Protein AF-A0A383E1C4-F1 (afdb_monomer_lite)

Organism: NCBI:txid408172

pLDDT: mean 81.55, std 11.82, range [49.97, 96.06]

Sequence (77 aa):
MVLLFLFVGFLQSWSISFSILNMCIISAIMSMGINMQWGYAGIFNVGIMGFTALGGLAAVLVSHAPIAEAWSAGGLG

Foldseek 3Di:
DVVVLVVCCVPPRNVVSVVVVVVVVVVVVVVVVVVVCVVPVPPPVPPVVVVVVVVVVVCVVVPDDDDVVVDVVVDDD

Radius of gyration: 28.22 Å; chains: 1; bounding box: 55×26×67 Å

Structure (mmCIF, N/CA/C/O backbone):
data_AF-A0A383E1C4-F1
#
_entry.id   AF-A0A383E1C4-F1
#
loop_
_atom_site.group_PDB
_atom_site.id
_atom_site.type_symbol
_atom_site.label_atom_id
_atom_site.label_alt_id
_atom_site.label_comp_id
_atom_site.label_asym_id
_atom_site.label_entity_id
_atom_site.label_seq_id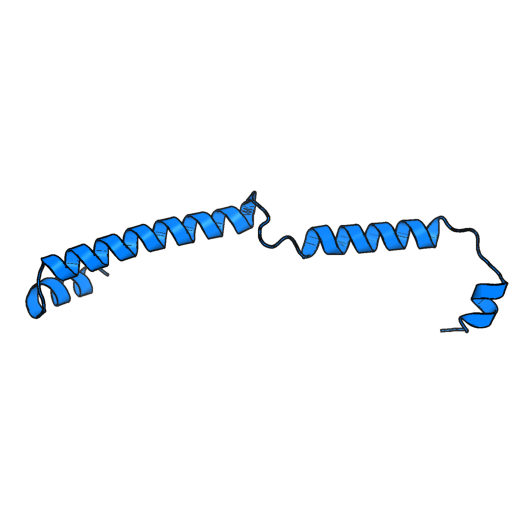
_atom_site.pdbx_PDB_ins_code
_atom_site.Cartn_x
_atom_site.Cartn_y
_atom_site.Cartn_z
_atom_site.occupancy
_atom_site.B_iso_or_equiv
_atom_site.auth_seq_id
_atom_site.auth_comp_id
_atom_site.auth_asym_id
_atom_site.auth_atom_id
_atom_site.pdbx_PDB_model_num
ATOM 1 N N . MET A 1 1 ? -19.370 -0.868 8.587 1.00 79.12 1 MET A N 1
ATOM 2 C CA . MET A 1 1 ? -18.464 -0.388 9.657 1.00 79.12 1 MET A CA 1
ATOM 3 C C . MET A 1 1 ? -19.185 0.042 10.933 1.00 79.12 1 MET A C 1
ATOM 5 O O . MET A 1 1 ? -18.828 -0.470 11.979 1.00 79.12 1 MET A O 1
ATOM 9 N N . VAL A 1 2 ? -20.191 0.929 10.888 1.00 86.69 2 VAL A N 1
ATOM 10 C CA . VAL A 1 2 ? -20.821 1.498 12.108 1.00 86.69 2 VAL A CA 1
ATOM 11 C C . VAL A 1 2 ? -21.385 0.436 13.067 1.00 86.69 2 VAL A C 1
ATOM 13 O O . VAL A 1 2 ? -21.115 0.493 14.260 1.00 86.69 2 VAL A O 1
ATOM 16 N N . LEU A 1 3 ? -22.078 -0.587 12.551 1.00 91.12 3 LEU A N 1
ATOM 17 C CA . LEU A 1 3 ? -22.593 -1.700 13.366 1.00 91.12 3 LEU A CA 1
ATOM 18 C C . LEU A 1 3 ? -21.487 -2.475 14.104 1.00 91.12 3 LEU A C 1
ATOM 20 O O . LEU A 1 3 ? -21.691 -2.889 15.239 1.00 91.12 3 LEU A O 1
ATOM 24 N N . LEU A 1 4 ? -20.306 -2.628 13.494 1.00 88.62 4 LEU A N 1
ATOM 25 C CA . LEU A 1 4 ? -19.168 -3.322 14.109 1.00 88.62 4 LEU A CA 1
ATOM 26 C C . LEU A 1 4 ? -18.575 -2.504 15.263 1.00 88.62 4 LEU A C 1
ATOM 28 O O . LEU A 1 4 ? -18.246 -3.066 16.302 1.00 88.62 4 LEU A O 1
ATOM 32 N N . PHE A 1 5 ? -18.503 -1.177 15.121 1.00 89.81 5 PHE A N 1
ATOM 33 C CA . PHE A 1 5 ? -18.051 -0.291 16.199 1.00 89.81 5 PHE A CA 1
ATOM 34 C C . PHE A 1 5 ? -19.017 -0.269 17.385 1.00 89.81 5 PHE A C 1
ATOM 36 O O . PHE A 1 5 ? -18.565 -0.250 18.530 1.00 89.81 5 PHE A O 1
ATOM 43 N N . LEU A 1 6 ? -20.328 -0.317 17.126 1.00 89.06 6 LEU A N 1
ATOM 44 C CA . LEU A 1 6 ? -21.332 -0.456 18.183 1.00 89.06 6 LEU A CA 1
ATOM 45 C C . LEU A 1 6 ? -21.175 -1.798 18.905 1.00 89.06 6 LEU A C 1
ATOM 47 O O . LEU A 1 6 ? -21.142 -1.829 20.130 1.00 89.06 6 LEU A O 1
ATOM 51 N N . PHE A 1 7 ? -20.989 -2.892 18.165 1.00 92.31 7 PHE A N 1
ATOM 52 C CA . PHE A 1 7 ? -20.792 -4.220 18.745 1.00 92.31 7 PHE A CA 1
ATOM 53 C C . PHE A 1 7 ? -19.537 -4.292 19.634 1.00 92.31 7 PHE A C 1
ATOM 55 O O . PHE A 1 7 ? -19.608 -4.775 20.761 1.00 92.31 7 PHE A O 1
ATOM 62 N N . VAL A 1 8 ? -18.408 -3.732 19.182 1.00 89.62 8 VAL A N 1
ATOM 63 C CA . VAL A 1 8 ? -17.170 -3.624 19.983 1.00 89.62 8 VAL A CA 1
ATOM 64 C C . VAL A 1 8 ? -17.347 -2.683 21.181 1.00 89.62 8 VAL A C 1
ATOM 66 O O . VAL A 1 8 ? -16.830 -2.963 22.263 1.00 89.62 8 VAL A O 1
ATOM 69 N N . GLY A 1 9 ? -18.105 -1.595 21.023 1.00 86.88 9 GLY A N 1
ATOM 70 C CA . GLY A 1 9 ? -18.420 -0.662 22.107 1.00 86.88 9 GLY A CA 1
ATOM 71 C C . GLY A 1 9 ? -19.234 -1.308 23.231 1.00 86.88 9 GLY A C 1
ATOM 72 O O . GLY A 1 9 ? -18.934 -1.077 24.401 1.00 86.88 9 GLY A O 1
ATOM 73 N N . PHE A 1 10 ? -20.209 -2.155 22.881 1.00 88.81 10 PHE A N 1
ATOM 74 C CA . PHE A 1 10 ? -21.048 -2.872 23.846 1.00 88.81 10 PHE A CA 1
ATOM 75 C C . PHE A 1 10 ? -20.373 -4.105 24.463 1.00 88.81 10 PHE A C 1
ATOM 77 O O . PHE A 1 10 ? -20.590 -4.366 25.642 1.00 88.81 10 PHE A O 1
ATOM 84 N N . LEU A 1 11 ? -19.578 -4.868 23.702 1.00 90.25 11 LEU A N 1
ATOM 85 C CA . LEU A 1 11 ? -18.978 -6.122 24.188 1.00 90.25 11 LEU A CA 1
ATOM 86 C C . LEU A 1 11 ? -17.591 -5.966 24.810 1.00 90.25 11 LEU A C 1
ATOM 88 O O . LEU A 1 11 ? -17.253 -6.716 25.721 1.00 90.25 11 LEU A O 1
ATOM 92 N N . GLN A 1 12 ? -16.767 -5.051 24.298 1.00 87.81 12 GLN A N 1
ATOM 93 C CA . GLN A 1 12 ? -15.409 -4.842 24.800 1.00 87.81 12 GLN A CA 1
ATOM 94 C C . GLN A 1 12 ? -15.317 -3.566 25.627 1.00 87.81 12 GLN A C 1
ATOM 96 O O . GLN A 1 12 ? -15.107 -3.625 26.834 1.00 87.81 12 GLN A O 1
ATOM 101 N N . SER A 1 13 ? -15.401 -2.410 24.974 1.00 90.94 13 SER A N 1
ATOM 102 C CA . SER A 1 13 ? -15.331 -1.094 25.607 1.00 90.94 13 SER A CA 1
ATOM 103 C C . SER A 1 13 ? -15.407 -0.017 24.534 1.00 90.94 13 SER A C 1
ATOM 105 O O . SER A 1 13 ? -14.833 -0.147 23.447 1.00 90.94 13 SER A O 1
ATOM 107 N N . TRP A 1 14 ? -16.014 1.113 24.881 1.00 89.81 14 TRP A N 1
ATOM 108 C CA . TRP A 1 14 ? -16.002 2.318 24.056 1.00 89.81 14 TRP A CA 1
ATOM 109 C C . TRP A 1 14 ? -14.585 2.838 23.775 1.00 89.81 14 TRP A C 1
ATOM 111 O O . TRP A 1 14 ? -14.329 3.316 22.673 1.00 89.81 14 TRP A O 1
ATOM 121 N N . SER A 1 15 ? -13.641 2.676 24.712 1.00 91.94 15 SER A N 1
ATOM 122 C CA . SER A 1 15 ? -12.249 3.119 24.525 1.00 91.94 15 SER A CA 1
ATOM 123 C C . SER A 1 15 ? -11.551 2.368 23.383 1.00 91.94 15 SER A C 1
ATOM 125 O O . SER A 1 15 ? -10.918 2.971 22.516 1.00 91.94 15 SER A O 1
ATOM 127 N N . ILE A 1 16 ? -11.745 1.047 23.318 1.00 92.25 16 ILE A N 1
ATOM 128 C CA . ILE A 1 16 ? -11.174 0.200 22.262 1.00 92.25 16 ILE A CA 1
ATOM 129 C C . ILE A 1 16 ? -11.829 0.522 20.916 1.00 92.25 16 ILE A C 1
ATOM 131 O O . ILE A 1 16 ? -11.135 0.665 19.913 1.00 92.25 16 ILE A O 1
ATOM 135 N N . SER A 1 17 ? -13.151 0.715 20.899 1.00 91.62 17 SER A N 1
ATOM 136 C CA . SER A 1 17 ? -13.882 1.091 19.683 1.00 91.62 17 SER A CA 1
ATOM 137 C C . SER A 1 17 ? -13.365 2.412 19.087 1.00 91.62 17 SER A C 1
ATOM 139 O O . SER A 1 17 ? -13.093 2.486 17.886 1.00 91.62 17 SER A O 1
ATOM 141 N N . PHE A 1 18 ? -13.114 3.428 19.925 1.00 91.12 18 PHE A N 1
ATOM 142 C CA . PHE A 1 18 ? -12.511 4.691 19.482 1.00 91.12 18 PHE A CA 1
ATOM 143 C 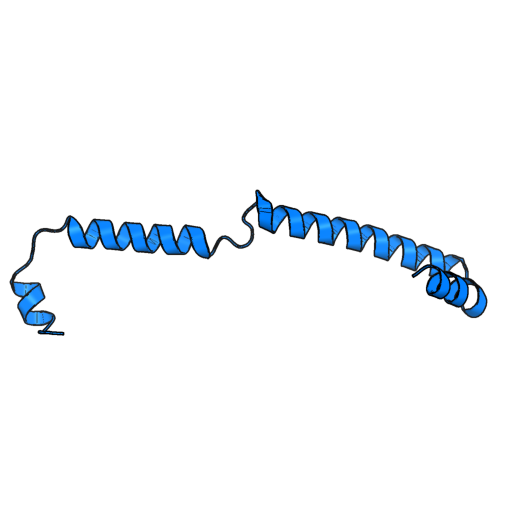C . PHE A 1 18 ? -11.046 4.555 19.052 1.00 91.12 18 PHE A C 1
ATOM 145 O O . PHE A 1 18 ? -10.634 5.211 18.094 1.00 91.12 18 PHE A O 1
ATOM 152 N N . SER A 1 19 ? -10.261 3.692 19.699 1.00 93.19 19 SER A N 1
ATOM 153 C CA . SER A 1 19 ? -8.883 3.409 19.278 1.00 93.19 19 SER A CA 1
ATOM 154 C C . SER A 1 19 ? -8.834 2.759 17.889 1.00 93.19 19 SER A C 1
ATOM 156 O O . SER A 1 19 ? -8.062 3.193 17.031 1.00 93.19 19 SER A O 1
ATOM 158 N N . ILE A 1 20 ? -9.720 1.794 17.619 1.00 92.94 20 ILE A N 1
ATOM 159 C CA . ILE A 1 20 ? -9.843 1.165 16.295 1.00 92.94 20 ILE A CA 1
ATOM 160 C C . ILE A 1 20 ? -10.282 2.199 15.255 1.00 92.94 20 ILE A C 1
ATOM 162 O O . ILE A 1 20 ? -9.698 2.257 14.175 1.00 92.94 20 ILE A O 1
ATOM 166 N N . LEU A 1 21 ? -11.262 3.051 15.579 1.00 93.38 21 LEU A N 1
ATOM 167 C CA . LEU A 1 21 ? -11.696 4.133 14.690 1.00 93.38 21 LEU A CA 1
ATOM 168 C C . LEU A 1 21 ? -10.519 5.051 14.313 1.00 93.38 21 LEU A C 1
ATOM 170 O O . LEU A 1 21 ? -10.345 5.378 13.140 1.00 93.38 21 LEU A O 1
ATOM 174 N N . ASN A 1 22 ? -9.691 5.425 15.291 1.00 95.62 22 ASN A N 1
ATOM 175 C CA . ASN A 1 22 ? -8.506 6.252 15.072 1.00 95.62 22 ASN A CA 1
ATOM 176 C C . ASN A 1 22 ? -7.514 5.572 14.108 1.00 95.62 22 ASN A C 1
ATOM 178 O O . ASN A 1 22 ? -7.124 6.159 13.098 1.00 95.62 22 ASN A O 1
ATOM 182 N N . MET A 1 23 ? -7.209 4.294 14.350 1.00 95.81 23 MET A N 1
ATOM 183 C CA . MET A 1 23 ? -6.339 3.489 13.486 1.00 95.81 23 MET A CA 1
ATOM 184 C C . MET A 1 23 ? -6.890 3.378 12.052 1.00 95.81 23 MET A C 1
ATOM 186 O O . MET A 1 23 ? -6.136 3.487 11.082 1.00 95.81 23 MET A O 1
ATOM 190 N N . CYS A 1 24 ? -8.209 3.210 11.897 1.00 94.25 24 CYS A N 1
ATOM 191 C CA . CYS A 1 24 ? -8.868 3.167 10.591 1.00 94.25 24 CYS A CA 1
ATOM 192 C C . CYS A 1 24 ? -8.720 4.486 9.823 1.00 94.25 24 CYS A C 1
ATOM 194 O O . CYS A 1 24 ? -8.449 4.456 8.624 1.00 94.25 24 CYS A O 1
ATOM 196 N N . ILE A 1 25 ? -8.872 5.631 10.492 1.00 96.06 25 ILE A N 1
ATOM 197 C CA . ILE A 1 25 ? -8.723 6.950 9.860 1.00 96.06 25 ILE A CA 1
ATOM 198 C C . ILE A 1 25 ? -7.274 7.165 9.410 1.00 96.06 25 ILE A C 1
ATOM 200 O O . ILE A 1 25 ? -7.044 7.556 8.266 1.00 96.06 25 ILE A O 1
ATOM 204 N N . ILE A 1 26 ? -6.296 6.846 10.264 1.00 96.00 26 ILE A N 1
ATOM 205 C CA . ILE A 1 26 ? -4.870 6.939 9.913 1.00 96.00 26 ILE A CA 1
ATOM 206 C C . ILE A 1 26 ? -4.557 6.059 8.692 1.00 96.00 26 ILE A C 1
ATOM 208 O O . ILE A 1 26 ? -3.914 6.510 7.742 1.00 96.00 26 ILE A O 1
ATOM 212 N N . SER A 1 27 ? -5.054 4.819 8.679 1.00 93.69 27 SER A N 1
ATOM 2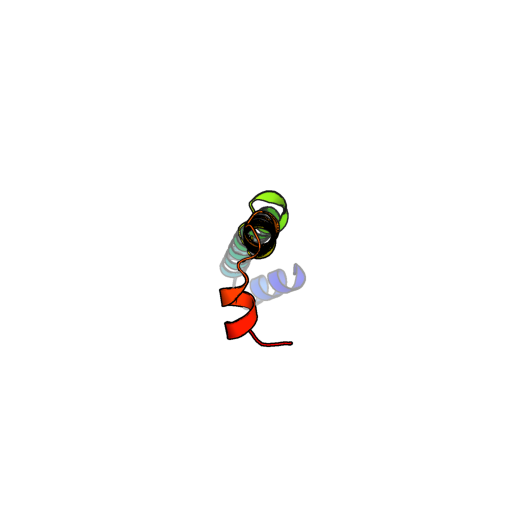13 C CA . SER A 1 27 ? -4.879 3.896 7.553 1.00 93.69 27 SER A CA 1
ATOM 214 C C . SER A 1 27 ? -5.544 4.399 6.268 1.00 93.69 27 SER A C 1
ATOM 216 O O . SER A 1 27 ? -4.937 4.320 5.199 1.00 93.69 27 SER A O 1
ATOM 218 N N . ALA A 1 28 ? -6.745 4.976 6.359 1.00 94.44 28 ALA A N 1
ATOM 219 C CA . ALA A 1 28 ? -7.443 5.549 5.211 1.00 94.44 28 ALA A CA 1
ATOM 220 C C . ALA A 1 28 ? -6.651 6.708 4.584 1.00 94.44 28 ALA A C 1
ATOM 222 O O . ALA A 1 28 ? -6.505 6.763 3.363 1.00 94.44 28 ALA A O 1
ATOM 223 N N . ILE A 1 29 ? -6.079 7.589 5.412 1.00 94.81 29 ILE A N 1
ATOM 224 C CA . ILE A 1 29 ? -5.226 8.692 4.947 1.00 94.81 29 ILE A CA 1
ATOM 225 C C . ILE A 1 29 ? -3.952 8.150 4.285 1.00 94.81 29 ILE A C 1
ATOM 227 O O . ILE A 1 29 ? -3.606 8.584 3.187 1.00 94.81 29 ILE A O 1
ATOM 231 N N . MET A 1 30 ? -3.277 7.168 4.895 1.00 93.25 30 MET A N 1
ATOM 232 C CA . MET A 1 30 ? -2.100 6.533 4.282 1.00 93.25 30 MET A CA 1
ATOM 233 C C . MET A 1 30 ? -2.426 5.877 2.937 1.00 93.25 30 MET A C 1
ATOM 235 O O . MET A 1 30 ? -1.677 6.045 1.974 1.00 93.25 30 MET A O 1
ATOM 239 N N . SER A 1 31 ? -3.549 5.160 2.850 1.00 89.69 31 SER A N 1
ATOM 240 C CA . SER A 1 31 ? -3.997 4.518 1.612 1.00 89.69 31 SER A CA 1
ATOM 241 C C . SER A 1 31 ? -4.283 5.551 0.521 1.00 89.69 31 SER A C 1
ATOM 243 O O . SER A 1 31 ? -3.832 5.376 -0.610 1.00 89.69 31 SER A O 1
ATOM 245 N N . MET A 1 32 ? -4.937 6.666 0.866 1.00 90.12 32 MET A N 1
ATOM 246 C CA . MET A 1 32 ? -5.155 7.788 -0.051 1.00 90.12 32 MET A CA 1
ATOM 247 C C . MET A 1 32 ? -3.827 8.398 -0.527 1.00 90.12 32 MET A C 1
ATOM 249 O O . MET A 1 32 ? -3.665 8.642 -1.722 1.00 90.12 32 MET A O 1
ATOM 253 N N . GLY A 1 33 ? -2.857 8.588 0.374 1.00 87.69 33 GLY A N 1
ATOM 254 C CA . GLY A 1 33 ? -1.514 9.079 0.045 1.00 87.69 33 GLY A CA 1
ATOM 255 C C . GLY A 1 33 ? -0.778 8.185 -0.956 1.00 87.69 33 GLY A C 1
ATOM 256 O O . GLY A 1 33 ? -0.279 8.678 -1.967 1.00 87.69 33 GLY A O 1
ATOM 257 N N . ILE A 1 34 ? -0.782 6.868 -0.733 1.00 83.19 34 ILE A N 1
ATOM 258 C CA . ILE A 1 34 ? -0.218 5.881 -1.670 1.00 83.19 34 ILE A CA 1
ATOM 259 C C . I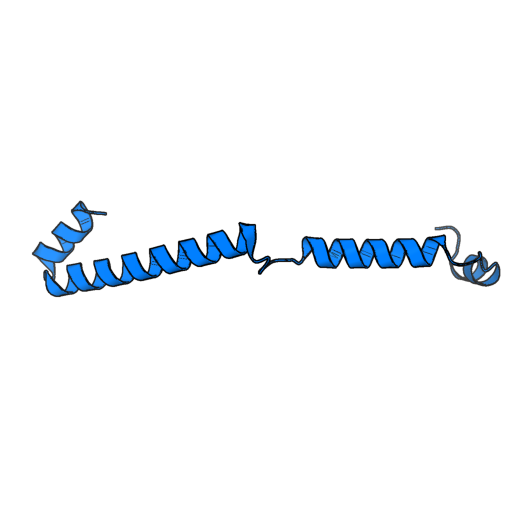LE A 1 34 ? -0.953 5.901 -3.015 1.00 83.19 34 ILE A C 1
ATOM 261 O O . ILE A 1 34 ? -0.317 5.824 -4.067 1.00 83.19 34 ILE A O 1
ATOM 265 N N . ASN A 1 35 ? -2.281 6.039 -3.002 1.00 83.31 35 ASN A N 1
ATOM 266 C CA . ASN A 1 35 ? -3.076 6.084 -4.228 1.00 83.31 35 ASN A CA 1
ATOM 267 C C . ASN A 1 35 ? -2.718 7.315 -5.081 1.00 83.31 35 ASN A C 1
ATOM 269 O O . ASN A 1 35 ? -2.502 7.206 -6.287 1.00 83.31 35 ASN A O 1
ATOM 273 N N . MET A 1 36 ? -2.541 8.476 -4.443 1.00 80.62 36 MET A N 1
ATOM 274 C CA . MET A 1 36 ? -2.065 9.689 -5.115 1.00 80.62 36 MET A CA 1
ATOM 275 C C . MET A 1 36 ? -0.619 9.557 -5.606 1.00 80.62 36 MET A C 1
ATOM 277 O O . MET A 1 36 ? -0.280 10.091 -6.660 1.00 80.62 36 MET A O 1
ATOM 281 N N . GLN A 1 37 ? 0.238 8.823 -4.893 1.00 79.69 37 GLN A N 1
ATOM 282 C CA . GLN A 1 37 ? 1.613 8.572 -5.328 1.00 79.69 37 GLN A CA 1
ATOM 283 C C . GLN A 1 37 ? 1.698 7.669 -6.570 1.00 79.69 37 GLN A C 1
ATOM 285 O O . GLN A 1 37 ? 2.627 7.833 -7.360 1.00 79.69 37 GLN A O 1
ATOM 290 N N . TRP A 1 38 ? 0.728 6.773 -6.785 1.00 71.44 38 TRP A N 1
ATOM 291 C CA . TRP A 1 38 ? 0.589 6.014 -8.038 1.00 71.44 38 TRP A CA 1
ATOM 292 C C . TRP A 1 38 ? 0.168 6.898 -9.214 1.00 71.44 38 TRP A C 1
ATOM 294 O O . TRP A 1 38 ? 0.689 6.735 -10.314 1.00 71.44 38 TRP A O 1
ATOM 304 N N . GLY A 1 39 ? -0.748 7.840 -8.979 1.00 66.06 39 GLY A N 1
ATOM 305 C CA . GLY A 1 39 ? -1.256 8.735 -10.021 1.00 66.06 39 GLY A CA 1
ATOM 306 C C . GLY A 1 39 ? -0.317 9.890 -10.383 1.00 66.06 39 GLY A C 1
ATOM 307 O O . GLY A 1 39 ? -0.211 10.236 -11.555 1.00 66.06 39 GLY A O 1
ATOM 308 N N . TYR A 1 40 ? 0.370 10.480 -9.398 1.00 64.62 40 TYR A N 1
ATOM 309 C CA . TYR A 1 40 ? 1.124 11.730 -9.581 1.00 64.62 40 TYR A CA 1
ATOM 310 C C . TYR A 1 40 ? 2.606 11.648 -9.206 1.00 64.62 40 TYR A C 1
ATOM 312 O O . TYR A 1 40 ? 3.424 12.290 -9.857 1.00 64.62 40 TYR A O 1
ATOM 320 N N . ALA A 1 41 ? 2.976 10.891 -8.166 1.00 62.47 41 ALA A N 1
ATOM 321 C CA . ALA A 1 41 ? 4.353 10.887 -7.652 1.00 62.47 41 ALA A CA 1
ATOM 322 C C . ALA A 1 41 ? 5.261 9.815 -8.282 1.00 62.47 41 ALA A C 1
ATOM 324 O O . ALA A 1 41 ? 6.460 9.806 -8.019 1.00 62.47 41 ALA A O 1
ATOM 325 N N . GLY A 1 42 ? 4.718 8.909 -9.103 1.00 62.41 42 GLY A N 1
ATOM 326 C CA . GLY A 1 42 ? 5.510 7.944 -9.866 1.00 62.41 42 GLY A CA 1
ATOM 327 C C . GLY A 1 42 ? 6.326 6.969 -9.009 1.00 62.41 42 GLY A C 1
ATOM 328 O O . GLY A 1 42 ? 7.389 6.535 -9.442 1.00 62.41 42 GLY A O 1
ATOM 329 N N . ILE A 1 43 ? 5.865 6.601 -7.806 1.00 63.03 43 ILE A N 1
ATOM 330 C CA . ILE A 1 43 ? 6.619 5.676 -6.932 1.00 63.03 43 ILE A CA 1
ATOM 331 C C . ILE A 1 43 ? 6.853 4.307 -7.591 1.00 63.03 43 ILE A C 1
ATOM 333 O O . ILE A 1 43 ? 7.860 3.660 -7.319 1.00 63.03 43 ILE A O 1
ATOM 337 N N . PHE A 1 44 ? 5.974 3.888 -8.508 1.00 63.84 44 PHE A N 1
ATOM 338 C CA . PHE A 1 44 ? 6.158 2.686 -9.321 1.00 63.84 44 PHE A CA 1
ATOM 339 C C . PHE A 1 44 ? 6.381 3.044 -10.797 1.00 63.84 44 PHE A C 1
ATOM 341 O O . PHE A 1 44 ? 5.5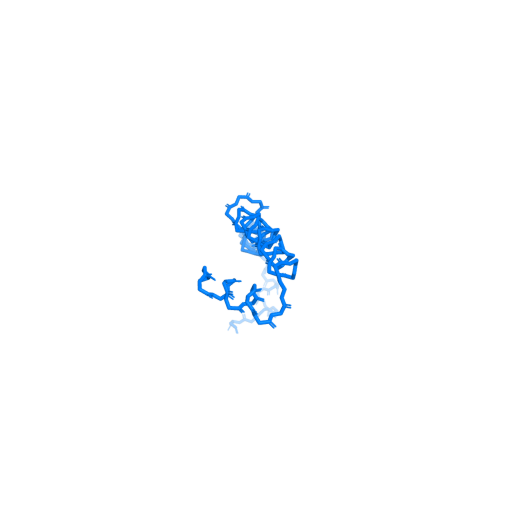62 2.756 -11.666 1.00 63.84 44 PHE A O 1
ATOM 348 N N . ASN A 1 45 ? 7.505 3.702 -11.090 1.00 71.94 45 ASN A N 1
ATOM 349 C CA . ASN A 1 45 ? 7.862 4.119 -12.446 1.00 71.94 45 ASN A CA 1
ATOM 350 C C . ASN A 1 45 ? 8.804 3.139 -13.176 1.00 71.94 45 ASN A C 1
ATOM 352 O O . ASN A 1 45 ? 9.794 3.528 -13.798 1.00 71.94 45 ASN A O 1
ATOM 356 N N . VAL A 1 46 ? 8.500 1.841 -13.104 1.00 68.44 46 VAL A N 1
ATOM 357 C CA . VAL A 1 46 ? 9.215 0.826 -13.900 1.00 68.44 46 VAL A CA 1
ATOM 358 C C . VAL A 1 46 ? 8.913 1.008 -15.391 1.00 68.44 46 VAL A C 1
ATOM 360 O O . VAL A 1 46 ? 9.798 0.841 -16.225 1.00 68.44 46 VAL A O 1
ATOM 363 N N . GLY A 1 47 ? 7.684 1.415 -15.725 1.00 70.56 47 GLY A N 1
ATOM 364 C CA . GLY A 1 47 ? 7.250 1.628 -17.104 1.00 70.56 47 GLY A CA 1
ATOM 365 C C . GLY A 1 47 ? 8.029 2.732 -17.820 1.00 70.56 47 GLY A C 1
ATOM 366 O O . GLY A 1 47 ? 8.648 2.461 -18.844 1.00 70.56 47 GLY A O 1
ATOM 367 N N . ILE A 1 48 ? 8.048 3.965 -17.298 1.00 76.94 48 ILE A N 1
ATOM 368 C CA . ILE A 1 48 ? 8.662 5.096 -18.019 1.00 76.94 48 ILE A CA 1
ATOM 369 C C . ILE A 1 48 ? 10.182 4.934 -18.061 1.00 76.94 48 ILE A C 1
ATOM 371 O O . ILE A 1 48 ? 10.769 5.146 -19.119 1.00 76.94 48 ILE A O 1
ATOM 375 N N . MET A 1 49 ? 10.829 4.487 -16.978 1.00 78.81 49 MET A N 1
ATOM 376 C CA . MET A 1 49 ? 12.275 4.213 -17.003 1.00 78.81 49 MET A CA 1
ATOM 377 C C . MET A 1 49 ? 12.629 3.060 -17.956 1.00 78.81 49 MET A C 1
ATOM 379 O O . MET A 1 49 ? 13.605 3.166 -18.698 1.00 78.81 49 MET A O 1
ATOM 383 N N . GLY A 1 50 ? 11.816 1.997 -18.002 1.00 83.38 50 GLY A N 1
ATOM 384 C CA . GLY A 1 50 ? 12.003 0.877 -18.928 1.00 83.38 50 GLY A CA 1
ATOM 385 C C . GLY A 1 50 ? 11.855 1.288 -20.394 1.00 83.38 50 GLY A C 1
ATOM 386 O O . GLY A 1 50 ? 12.729 0.996 -21.210 1.00 83.38 50 GLY A O 1
ATOM 387 N N . PHE A 1 51 ? 10.800 2.031 -20.736 1.00 84.38 51 PHE A N 1
ATOM 388 C CA . PHE A 1 51 ? 10.607 2.531 -22.101 1.0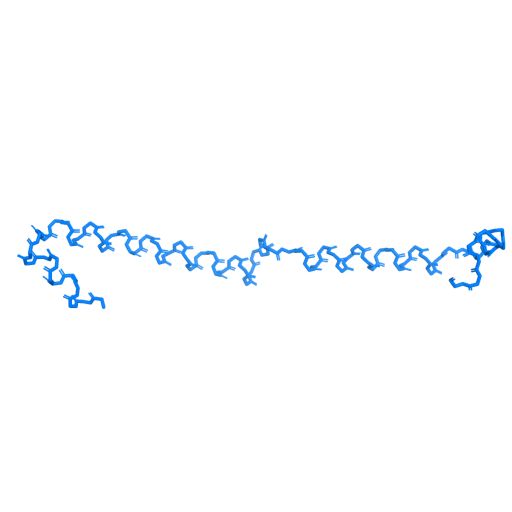0 84.38 51 PHE A CA 1
ATOM 389 C C . PHE A 1 51 ? 11.648 3.580 -22.498 1.00 84.38 51 PHE A C 1
ATOM 391 O O . PHE A 1 51 ? 12.075 3.599 -23.651 1.00 84.38 51 PHE A O 1
ATOM 398 N N . THR A 1 52 ? 12.119 4.398 -21.555 1.00 86.75 52 THR A N 1
ATOM 399 C CA . THR A 1 52 ? 13.223 5.339 -21.802 1.00 86.75 52 THR A CA 1
ATOM 400 C C . THR A 1 52 ? 14.519 4.590 -22.119 1.00 86.75 52 THR A C 1
ATOM 402 O O . THR A 1 52 ? 15.207 4.940 -23.076 1.00 86.75 52 THR A O 1
ATOM 405 N N . ALA A 1 53 ? 14.832 3.520 -21.379 1.00 88.06 53 ALA A N 1
ATOM 406 C CA . ALA A 1 53 ? 16.000 2.682 -21.648 1.00 88.06 53 ALA A CA 1
ATOM 407 C C . ALA A 1 53 ? 15.911 1.973 -23.012 1.00 88.06 53 ALA A C 1
ATOM 409 O O . ALA A 1 53 ? 16.881 1.981 -23.770 1.00 88.06 53 ALA A O 1
ATOM 410 N N . LEU A 1 54 ? 14.742 1.419 -23.363 1.00 90.44 54 LEU A N 1
ATOM 411 C CA . LEU A 1 54 ? 14.499 0.815 -24.680 1.00 90.44 54 LEU A CA 1
ATOM 412 C C . LEU A 1 54 ? 14.619 1.840 -25.817 1.00 90.44 54 LEU A C 1
ATOM 414 O O . LEU A 1 54 ? 15.229 1.545 -26.843 1.00 90.44 54 LEU A O 1
ATOM 418 N N . GLY A 1 55 ? 14.090 3.051 -25.628 1.00 90.62 55 GLY A N 1
ATOM 419 C CA . GLY A 1 55 ? 14.246 4.153 -26.580 1.00 90.62 55 GLY A CA 1
ATOM 420 C C . GLY A 1 55 ? 15.710 4.559 -26.768 1.00 90.62 55 GLY A C 1
ATOM 421 O O . GLY A 1 55 ? 16.151 4.757 -27.900 1.00 90.62 55 GLY A O 1
ATOM 422 N N . GLY A 1 56 ? 16.485 4.604 -25.680 1.00 89.00 56 GLY A N 1
ATOM 423 C CA . GLY A 1 56 ? 17.930 4.837 -25.726 1.00 89.00 56 GLY A CA 1
ATOM 424 C C . GLY A 1 56 ? 18.678 3.749 -26.499 1.00 89.00 56 GLY A C 1
ATOM 425 O O . GLY A 1 56 ? 19.483 4.062 -27.374 1.00 89.00 56 GLY A O 1
ATOM 426 N N . LEU A 1 57 ? 18.367 2.475 -26.246 1.00 88.56 57 LEU A N 1
ATOM 427 C CA . LEU A 1 57 ? 18.940 1.347 -26.986 1.00 88.56 57 LEU A CA 1
ATOM 428 C C . LEU A 1 57 ? 18.606 1.425 -28.485 1.00 88.56 57 LEU A C 1
ATOM 430 O O . LEU A 1 57 ? 19.497 1.283 -29.320 1.00 88.56 57 LEU A O 1
ATOM 434 N N . ALA A 1 58 ? 17.349 1.704 -28.837 1.00 87.81 58 ALA A N 1
ATOM 435 C CA . ALA A 1 58 ? 16.929 1.850 -30.228 1.00 87.81 58 ALA A CA 1
ATOM 436 C C . ALA A 1 58 ? 17.660 3.003 -30.937 1.00 87.81 58 ALA A C 1
ATOM 438 O O . ALA A 1 58 ? 18.121 2.835 -32.065 1.00 87.81 58 ALA A O 1
ATOM 439 N N . ALA A 1 59 ? 17.827 4.150 -30.270 1.00 87.38 59 ALA A N 1
ATOM 440 C CA . ALA A 1 59 ? 18.561 5.286 -30.823 1.00 87.38 59 ALA A CA 1
ATOM 441 C C . ALA A 1 59 ? 20.032 4.939 -31.113 1.00 87.38 59 ALA A C 1
ATOM 443 O O . ALA A 1 59 ? 20.551 5.314 -32.167 1.00 87.38 59 ALA A O 1
ATOM 444 N N . VAL A 1 60 ? 20.682 4.186 -30.219 1.00 85.50 60 VAL A N 1
ATOM 445 C CA . VAL A 1 60 ? 22.059 3.704 -30.415 1.00 85.50 60 VAL A CA 1
ATOM 446 C C . VAL A 1 60 ? 22.137 2.724 -31.587 1.00 85.50 60 VAL A C 1
ATOM 448 O O . VAL A 1 60 ? 23.003 2.881 -32.446 1.00 85.50 60 VAL A O 1
ATOM 451 N N . LEU A 1 61 ? 21.218 1.757 -31.664 1.00 83.19 61 LEU A N 1
ATOM 452 C CA . LEU A 1 61 ? 21.196 0.748 -32.731 1.00 83.19 61 LEU A CA 1
ATOM 453 C C . LEU A 1 61 ? 20.957 1.351 -34.121 1.00 83.19 61 LEU A C 1
ATOM 455 O O . LEU A 1 61 ? 21.558 0.895 -35.088 1.00 83.19 61 LEU A O 1
ATOM 459 N N . VAL A 1 62 ? 20.102 2.371 -34.231 1.00 83.06 62 VAL A N 1
ATOM 460 C CA . VAL A 1 62 ? 19.783 3.017 -35.518 1.00 83.06 62 VAL A CA 1
ATOM 461 C C . VAL A 1 62 ? 20.865 4.010 -35.950 1.00 83.06 62 VAL A C 1
ATOM 463 O O . VAL A 1 62 ? 21.116 4.158 -37.143 1.00 83.06 62 VAL A O 1
ATOM 466 N N . SER A 1 63 ? 21.509 4.698 -35.004 1.00 81.62 63 SER A N 1
ATOM 467 C CA . SER A 1 63 ? 22.489 5.748 -35.324 1.00 81.62 63 SER A CA 1
ATOM 468 C C . SER A 1 63 ? 23.893 5.209 -35.612 1.00 81.62 63 SER A C 1
ATOM 470 O O . SER A 1 63 ? 24.727 5.936 -36.152 1.00 81.62 63 SER A O 1
ATOM 472 N N . HIS A 1 64 ? 24.188 3.961 -35.242 1.00 77.88 64 HIS A N 1
ATOM 473 C CA . HIS A 1 64 ? 25.498 3.369 -35.485 1.00 77.88 64 HIS A CA 1
ATOM 474 C C . HIS A 1 64 ? 25.636 2.917 -36.946 1.00 77.88 64 HIS A C 1
ATOM 476 O O . HIS A 1 64 ? 24.775 2.224 -37.486 1.00 77.88 64 HIS A O 1
ATOM 482 N N . ALA A 1 65 ? 26.753 3.274 -37.588 1.00 73.88 65 ALA A N 1
ATOM 483 C CA . ALA A 1 65 ? 27.056 2.817 -38.941 1.00 73.88 65 ALA A CA 1
ATOM 484 C C . ALA A 1 65 ? 27.137 1.273 -38.987 1.00 73.88 65 ALA A C 1
ATOM 486 O O . ALA A 1 65 ? 27.708 0.672 -38.070 1.00 73.88 65 ALA A O 1
ATOM 487 N N . PRO A 1 66 ? 26.603 0.602 -40.023 1.00 66.94 66 PRO A N 1
ATOM 488 C CA . PRO A 1 66 ? 26.623 -0.856 -40.091 1.00 66.94 66 PRO A CA 1
ATOM 489 C C . PRO A 1 66 ? 28.063 -1.382 -40.146 1.00 66.94 66 PRO A C 1
ATOM 491 O O . PRO A 1 66 ? 28.818 -1.049 -41.057 1.00 66.94 66 PRO A O 1
ATOM 494 N N . ILE A 1 67 ? 28.439 -2.222 -39.182 1.00 72.88 67 ILE A N 1
ATOM 495 C CA . ILE A 1 67 ? 29.743 -2.897 -39.148 1.00 72.88 67 ILE A CA 1
ATOM 496 C C . ILE A 1 67 ? 29.582 -4.276 -39.793 1.00 72.88 67 ILE A C 1
ATOM 498 O O . ILE A 1 67 ? 28.924 -5.153 -39.232 1.00 72.88 67 ILE A O 1
ATOM 502 N N . ALA A 1 68 ? 30.168 -4.474 -40.977 1.00 67.62 68 ALA A N 1
ATOM 503 C CA . ALA A 1 68 ? 30.052 -5.725 -41.739 1.00 67.62 68 ALA A CA 1
ATOM 504 C C . ALA A 1 68 ? 30.611 -6.948 -40.978 1.00 67.62 68 ALA A C 1
ATOM 506 O O . ALA A 1 68 ? 30.096 -8.057 -41.105 1.00 67.62 68 ALA A O 1
ATOM 507 N N . GLU A 1 69 ? 31.620 -6.741 -40.130 1.00 65.88 69 GLU A N 1
ATOM 508 C CA . GLU A 1 69 ? 32.221 -7.786 -39.289 1.00 65.88 69 GLU A CA 1
ATOM 509 C C . GLU A 1 69 ? 31.259 -8.274 -38.194 1.00 65.88 69 GLU A C 1
ATOM 511 O O . GLU A 1 69 ? 31.158 -9.479 -37.955 1.00 65.88 69 GLU A O 1
ATOM 516 N N . ALA A 1 70 ? 30.482 -7.361 -37.593 1.00 64.50 70 ALA A N 1
ATOM 517 C CA . ALA A 1 70 ? 29.470 -7.684 -36.585 1.00 64.50 70 ALA A CA 1
ATOM 518 C C . ALA A 1 70 ? 28.284 -8.463 -37.177 1.00 64.50 70 ALA A C 1
ATOM 520 O O . ALA A 1 70 ? 27.722 -9.325 -36.509 1.00 64.50 70 ALA A O 1
ATOM 521 N N . TRP A 1 71 ? 27.950 -8.228 -38.450 1.00 63.47 71 TRP A N 1
ATOM 522 C CA . TRP A 1 71 ? 26.975 -9.039 -39.188 1.00 63.47 71 TRP A CA 1
ATOM 523 C C . TRP A 1 71 ? 27.470 -10.467 -39.445 1.00 63.47 71 TRP A C 1
ATOM 525 O O . TRP A 1 71 ? 26.679 -11.405 -39.384 1.00 63.47 71 TRP A O 1
ATOM 535 N N . SER A 1 72 ? 28.775 -10.655 -39.679 1.00 64.50 72 SER A N 1
ATOM 536 C CA . SER A 1 72 ? 29.347 -11.999 -39.844 1.00 64.50 72 SER A CA 1
ATOM 537 C C . SER A 1 72 ? 29.382 -12.793 -38.531 1.00 64.50 72 SER A C 1
ATOM 539 O O . SER A 1 72 ? 29.178 -14.004 -38.545 1.00 64.50 72 SER A O 1
ATOM 541 N N . ALA A 1 73 ? 29.586 -12.111 -37.396 1.00 67.19 73 ALA A N 1
ATOM 542 C CA . ALA A 1 73 ? 29.598 -12.720 -36.065 1.00 67.19 73 ALA A CA 1
ATOM 543 C C . ALA A 1 73 ? 28.188 -12.920 -35.472 1.00 67.19 73 ALA A C 1
ATOM 545 O O . ALA A 1 73 ? 28.002 -13.798 -34.634 1.00 67.19 73 ALA A O 1
ATOM 546 N N . GLY A 1 74 ? 27.208 -12.113 -35.896 1.00 66.19 74 GLY A N 1
ATOM 547 C CA . GLY A 1 74 ? 25.827 -12.151 -35.405 1.00 66.19 74 GLY A CA 1
ATOM 548 C C . GLY A 1 74 ? 24.935 -13.222 -36.038 1.00 66.19 74 GLY A C 1
ATOM 549 O O . GLY A 1 74 ? 23.915 -13.556 -35.449 1.00 66.19 74 GLY A O 1
ATOM 550 N N . GLY A 1 75 ? 25.317 -13.787 -37.190 1.00 60.25 75 GLY A N 1
ATOM 551 C CA . GLY A 1 75 ? 24.516 -14.795 -37.896 1.00 60.25 75 GLY A CA 1
ATOM 552 C C . GLY A 1 75 ? 23.189 -14.257 -38.462 1.00 60.25 75 GLY A C 1
ATOM 553 O O . GLY A 1 75 ? 22.702 -13.191 -38.093 1.00 60.25 75 GLY A O 1
ATOM 554 N N . LEU A 1 76 ? 22.599 -14.992 -39.412 1.00 49.97 76 LEU A N 1
ATOM 555 C CA . LEU A 1 76 ? 21.266 -14.691 -39.947 1.00 49.97 76 LEU A CA 1
ATOM 556 C C . LEU A 1 76 ? 20.187 -15.227 -38.992 1.00 49.97 76 LEU A C 1
ATOM 558 O O . LEU A 1 76 ? 19.636 -16.298 -39.242 1.00 49.97 76 LEU A O 1
ATOM 562 N N . GLY A 1 77 ? 19.878 -14.454 -37.948 1.00 52.53 77 GLY A N 1
ATOM 563 C CA . GLY A 1 77 ? 18.720 -14.672 -37.067 1.00 52.53 77 GLY A CA 1
ATOM 564 C C . GLY A 1 77 ? 19.037 -15.361 -35.752 1.00 52.53 77 GLY A C 1
ATOM 565 O O . GLY A 1 77 ? 19.459 -16.537 -35.788 1.00 52.53 77 GLY A O 1
#

Secondary structure (DSSP, 8-state):
-HHHHHHHHHHT-HHHHHHHHHHHHHHHHHHHHHHHIIIII-TT-HHHHHHHHHHHHHHHHHHSPP-HHHHHHH---

InterPro domains:
  IPR001851 ABC transporter, permease [PF02653] (18-65)